Protein AF-A0A0J8AX52-F1 (afdb_monomer_lite)

Radius of gyration: 16.35 Å; chains: 1; bounding box: 41×36×43 Å

Sequence (129 aa):
VIPVDNIPSFTQGFGRMQLDQVLPLEDDTDELHLFLSQDREIHTAEHHHYCFEVESSQKSFKATLVWTDPPADMDSDYLLVNNLDLVATSIESGLHWIGNSNHALLTTNTSLHAFVDSVNNVEQVLMNA

Organism: Beta vulgaris subsp. vulgaris (NCBI:txid3555)

Structure (mmCIF, N/CA/C/O backbone):
data_AF-A0A0J8AX52-F1
#
_entry.id   AF-A0A0J8AX52-F1
#
loop_
_atom_site.group_PDB
_atom_site.id
_atom_site.type_symbol
_atom_site.label_atom_id
_atom_site.label_alt_id
_atom_site.label_comp_id
_atom_site.label_asym_id
_atom_site.label_entity_id
_atom_site.label_seq_id
_atom_site.pdbx_PDB_ins_code
_atom_site.Cartn_x
_atom_site.Cartn_y
_atom_site.Cartn_z
_atom_site.occupancy
_atom_site.B_iso_or_equiv
_atom_site.auth_seq_id
_atom_site.auth_comp_id
_atom_site.auth_asym_id
_atom_site.auth_atom_id
_atom_site.pdbx_PDB_model_num
ATOM 1 N N . VAL A 1 1 ? -3.563 -20.278 12.591 1.00 53.78 1 VAL A N 1
ATOM 2 C CA . VAL A 1 1 ? -2.223 -20.484 11.985 1.00 53.78 1 VAL A CA 1
ATOM 3 C C . VAL A 1 1 ? -1.339 -19.337 12.430 1.00 53.78 1 VAL A C 1
ATOM 5 O O . VAL A 1 1 ? -1.789 -18.200 12.342 1.00 53.78 1 VAL A O 1
ATOM 8 N N . ILE A 1 2 ? -0.160 -19.649 12.962 1.00 65.25 2 ILE A N 1
ATOM 9 C CA . ILE A 1 2 ? 0.813 -18.671 13.468 1.00 65.25 2 ILE A CA 1
ATOM 10 C C . ILE A 1 2 ? 1.575 -18.084 12.262 1.00 65.25 2 ILE A C 1
ATOM 12 O O . ILE A 1 2 ? 1.941 -18.874 11.387 1.00 65.25 2 ILE A O 1
ATOM 16 N N . PRO A 1 3 ? 1.772 -16.753 12.167 1.00 69.56 3 PRO A N 1
ATOM 17 C CA . PRO A 1 3 ? 2.596 -16.142 11.120 1.00 69.56 3 PRO A CA 1
ATOM 18 C C . PRO A 1 3 ? 4.013 -16.722 11.120 1.00 69.56 3 PRO A C 1
ATOM 20 O O . PRO A 1 3 ? 4.564 -16.987 12.188 1.00 69.56 3 PRO A O 1
ATOM 23 N N . VAL A 1 4 ? 4.597 -16.925 9.936 1.00 80.50 4 VAL A N 1
ATOM 24 C CA . VAL A 1 4 ? 5.976 -17.437 9.818 1.00 80.50 4 VAL A CA 1
ATOM 25 C C . VAL A 1 4 ? 6.990 -16.359 10.228 1.00 80.50 4 VAL A C 1
ATOM 27 O O . VAL A 1 4 ? 7.993 -16.667 10.867 1.00 80.50 4 VAL A O 1
ATOM 30 N N . ASP A 1 5 ? 6.692 -15.099 9.911 1.00 83.31 5 ASP A N 1
ATOM 31 C CA . ASP A 1 5 ? 7.442 -13.883 10.250 1.00 83.31 5 ASP A CA 1
ATOM 32 C C . ASP A 1 5 ? 6.509 -12.644 10.264 1.00 83.31 5 ASP A C 1
ATOM 34 O O . ASP A 1 5 ? 5.281 -12.781 10.230 1.00 83.31 5 ASP A O 1
ATOM 38 N N . ASN A 1 6 ? 7.071 -11.433 10.370 1.00 85.19 6 ASN A N 1
ATOM 39 C CA . ASN A 1 6 ? 6.308 -10.187 10.225 1.00 85.19 6 ASN A CA 1
ATOM 40 C C . ASN A 1 6 ? 5.943 -9.957 8.752 1.00 85.19 6 ASN A C 1
ATOM 42 O O . ASN A 1 6 ? 6.736 -10.265 7.867 1.00 85.19 6 ASN A O 1
ATOM 46 N N . ILE A 1 7 ? 4.760 -9.397 8.500 1.00 87.81 7 ILE A N 1
ATOM 47 C CA . ILE A 1 7 ? 4.343 -8.979 7.156 1.00 87.81 7 ILE A CA 1
ATOM 48 C C . ILE A 1 7 ? 4.718 -7.508 6.908 1.00 87.81 7 ILE A C 1
ATOM 50 O O . ILE A 1 7 ? 4.641 -6.723 7.855 1.00 87.81 7 ILE A O 1
ATOM 54 N N . PRO A 1 8 ? 5.053 -7.123 5.662 1.00 90.31 8 PRO A N 1
ATOM 55 C CA . PRO A 1 8 ? 5.202 -7.986 4.484 1.00 90.31 8 PRO A CA 1
ATOM 56 C C . PRO A 1 8 ? 6.450 -8.884 4.545 1.00 90.31 8 PRO A C 1
ATOM 58 O O . PRO A 1 8 ? 7.457 -8.538 5.157 1.00 90.31 8 PRO A O 1
ATOM 61 N N . SER A 1 9 ? 6.384 -10.048 3.892 1.00 90.19 9 SER A N 1
ATOM 62 C CA . SER A 1 9 ? 7.465 -11.043 3.879 1.00 90.19 9 SER A CA 1
ATOM 63 C C . SER A 1 9 ? 7.635 -11.725 2.524 1.00 90.19 9 SER A C 1
ATOM 65 O O . SER A 1 9 ? 6.664 -12.024 1.834 1.00 90.19 9 SER A O 1
ATOM 67 N N . PHE A 1 10 ? 8.873 -12.093 2.187 1.00 90.94 10 PHE A N 1
ATOM 68 C CA . PHE A 1 10 ? 9.174 -12.927 1.019 1.00 90.94 10 PHE A CA 1
ATOM 69 C C . PHE A 1 10 ? 8.670 -14.376 1.139 1.00 90.94 10 PHE A C 1
ATOM 71 O O . PHE A 1 10 ? 8.561 -15.067 0.130 1.00 90.94 10 PHE A O 1
ATOM 78 N N . THR A 1 11 ? 8.357 -14.852 2.349 1.00 92.56 11 THR A N 1
ATOM 79 C CA . THR A 1 11 ? 7.886 -16.228 2.588 1.00 92.56 11 THR A CA 1
ATOM 80 C C . THR A 1 11 ? 6.365 -16.335 2.527 1.00 92.56 11 THR A C 1
ATOM 82 O O . THR A 1 11 ? 5.832 -17.333 2.047 1.00 92.56 11 THR A O 1
ATOM 85 N N . GLN A 1 12 ? 5.655 -15.322 3.032 1.00 91.31 12 GLN A N 1
ATOM 86 C CA . GLN A 1 12 ? 4.193 -15.359 3.193 1.00 91.31 12 GLN A CA 1
ATOM 87 C C . GLN A 1 12 ? 3.462 -14.148 2.591 1.00 91.31 12 GLN A C 1
ATOM 89 O O . GLN A 1 12 ? 2.250 -14.024 2.765 1.00 91.31 12 GLN A O 1
ATOM 94 N N . GLY A 1 13 ? 4.165 -13.251 1.896 1.00 93.06 13 GLY A N 1
ATOM 95 C CA . GLY A 1 13 ? 3.597 -12.023 1.342 1.00 93.06 13 GLY A CA 1
ATOM 96 C C . GLY A 1 13 ? 2.976 -11.150 2.432 1.00 93.06 13 GLY A C 1
ATOM 97 O O . GLY A 1 13 ? 3.583 -10.909 3.475 1.00 93.06 13 GLY A O 1
ATOM 98 N N . PHE A 1 14 ? 1.727 -10.738 2.207 1.00 92.62 14 PHE A N 1
ATOM 99 C CA . PHE A 1 14 ? 0.897 -10.006 3.174 1.00 92.62 14 PHE A CA 1
ATOM 100 C C . PHE A 1 14 ? 0.108 -10.924 4.125 1.00 92.62 14 PHE A C 1
ATOM 102 O O . PHE A 1 14 ? -0.815 -10.489 4.814 1.00 92.62 14 PHE A O 1
ATOM 109 N N . GLY A 1 15 ? 0.466 -12.207 4.177 1.00 91.25 15 GLY A N 1
ATOM 110 C CA . GLY A 1 15 ? -0.124 -13.190 5.071 1.00 91.25 15 GLY A CA 1
ATOM 111 C C . GLY A 1 15 ? -1.263 -13.992 4.444 1.00 91.25 15 GLY A C 1
ATOM 112 O O . GLY A 1 15 ? -1.481 -14.031 3.234 1.00 91.25 15 GLY A O 1
ATOM 113 N N . ARG A 1 16 ? -1.986 -14.706 5.307 1.00 90.62 16 ARG A N 1
ATOM 114 C CA . ARG A 1 16 ? -3.062 -15.619 4.909 1.00 90.62 16 ARG A CA 1
ATOM 115 C C . ARG A 1 16 ? -4.341 -14.845 4.593 1.00 90.62 16 ARG A C 1
ATOM 117 O O . ARG A 1 16 ? -4.761 -14.017 5.396 1.00 90.62 16 ARG A O 1
ATOM 124 N N . MET A 1 17 ? -5.003 -15.206 3.496 1.00 90.06 17 MET A N 1
ATOM 125 C CA . MET A 1 17 ? -6.343 -14.716 3.165 1.00 90.06 17 MET A CA 1
ATOM 126 C C . MET A 1 17 ? -7.341 -15.018 4.295 1.00 90.06 17 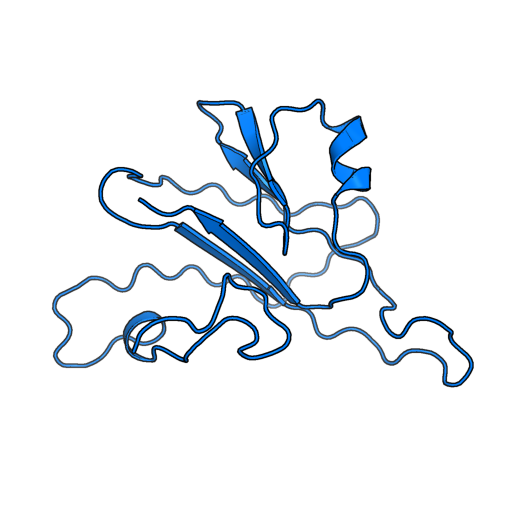MET A C 1
ATOM 128 O O . MET A 1 17 ? -7.387 -16.136 4.815 1.00 90.06 17 MET A O 1
ATOM 132 N N . GLN A 1 18 ? -8.133 -14.012 4.657 1.00 89.19 18 GLN A N 1
ATOM 133 C CA . GLN A 1 18 ? -9.239 -14.103 5.612 1.00 89.19 18 GLN A CA 1
ATOM 134 C C . GLN A 1 18 ? -10.470 -13.527 4.916 1.00 89.19 18 GLN A C 1
ATOM 136 O O . GLN A 1 18 ? -10.564 -12.314 4.740 1.00 89.19 18 GLN A O 1
ATOM 141 N N . LEU A 1 19 ? -11.326 -14.406 4.392 1.00 88.94 19 LEU A N 1
ATOM 142 C CA . LEU A 1 19 ? -12.443 -14.014 3.527 1.00 88.94 19 LEU A CA 1
ATOM 143 C C . LEU A 1 19 ? -13.577 -13.345 4.319 1.00 88.94 19 LEU A C 1
ATOM 145 O O . LEU A 1 19 ? -14.220 -12.432 3.817 1.00 88.94 19 LEU A O 1
ATOM 149 N N . ASP A 1 20 ? -13.748 -13.765 5.567 1.00 86.88 20 ASP A N 1
ATOM 150 C CA . ASP A 1 20 ? -14.622 -13.185 6.591 1.00 86.88 20 ASP A CA 1
ATOM 151 C C . ASP A 1 20 ? -14.295 -11.714 6.895 1.00 86.88 20 ASP A C 1
ATOM 153 O O . ASP A 1 20 ? -15.177 -10.929 7.201 1.00 86.88 20 ASP A O 1
ATOM 157 N N . GLN A 1 21 ? -13.038 -11.296 6.722 1.00 85.94 21 GLN A N 1
ATOM 158 C CA . GLN A 1 21 ? -12.610 -9.913 6.977 1.00 85.94 21 GLN A CA 1
ATOM 159 C C . GLN A 1 21 ? -12.834 -8.963 5.788 1.00 85.94 21 GLN A C 1
ATOM 161 O O . GLN A 1 21 ? -12.516 -7.777 5.874 1.00 85.94 21 GLN A O 1
ATOM 166 N N . VAL A 1 22 ? -13.291 -9.478 4.642 1.00 87.50 22 VAL A N 1
ATOM 167 C CA . VAL A 1 22 ? -13.435 -8.698 3.397 1.00 87.50 22 VAL A CA 1
ATOM 168 C C . VAL A 1 22 ? -14.782 -8.891 2.706 1.00 87.50 22 VAL A C 1
ATOM 170 O O . VAL A 1 22 ? -15.082 -8.164 1.761 1.00 87.50 22 VAL A O 1
ATOM 173 N N . LEU A 1 23 ? -15.596 -9.843 3.160 1.00 86.44 23 LEU A N 1
ATOM 174 C CA . LEU A 1 23 ? -16.948 -10.082 2.674 1.00 86.44 23 LEU A CA 1
ATOM 175 C C . LEU A 1 23 ? -17.902 -10.221 3.860 1.00 86.44 23 LEU A C 1
ATOM 177 O O . LEU A 1 23 ? -17.547 -10.879 4.834 1.00 86.44 23 LEU A O 1
ATOM 181 N N . PRO A 1 24 ? -19.130 -9.689 3.762 1.00 82.56 24 PRO A N 1
ATOM 182 C CA . PRO A 1 24 ? -20.160 -10.012 4.731 1.00 82.56 24 PRO A CA 1
ATOM 183 C C . PRO A 1 24 ? -20.572 -11.476 4.525 1.00 82.56 24 PRO A C 1
ATOM 185 O O . PRO A 1 24 ? -20.982 -11.860 3.426 1.00 82.56 24 PRO A O 1
ATOM 188 N N . LEU A 1 25 ? -20.438 -12.303 5.561 1.00 82.94 25 LEU A N 1
ATOM 189 C CA . LEU A 1 25 ? -20.874 -13.701 5.553 1.00 82.94 25 LEU A CA 1
ATOM 190 C C . LEU A 1 25 ? -22.196 -13.835 6.324 1.00 82.94 25 LEU A C 1
ATOM 192 O O . LEU A 1 25 ? -22.436 -13.090 7.267 1.00 82.94 25 LEU A O 1
ATOM 196 N N . GLU A 1 26 ? -23.067 -14.768 5.919 1.00 75.19 26 GLU A N 1
ATOM 197 C CA . GLU A 1 26 ? -24.452 -14.862 6.432 1.00 75.19 26 GLU A CA 1
ATOM 198 C C . GLU A 1 26 ? -24.555 -15.075 7.953 1.00 75.19 26 GLU A C 1
ATOM 200 O O . GLU A 1 26 ? -25.529 -14.632 8.559 1.00 75.19 26 GLU A O 1
ATOM 205 N N . ASP A 1 27 ? -23.554 -15.713 8.563 1.00 75.94 27 ASP A N 1
ATOM 206 C CA . ASP A 1 27 ? -23.518 -16.028 9.998 1.00 75.94 27 ASP A CA 1
ATOM 207 C C . ASP A 1 27 ? -22.642 -15.061 10.819 1.00 75.94 27 ASP A C 1
ATOM 209 O O . ASP A 1 27 ? -22.438 -15.286 12.015 1.00 75.94 27 ASP A O 1
ATOM 213 N N . ASP A 1 28 ? -22.092 -14.010 10.201 1.00 71.56 28 ASP A N 1
ATOM 214 C CA . ASP A 1 28 ? -21.234 -13.062 10.907 1.00 71.56 28 ASP A CA 1
ATOM 215 C C . ASP A 1 28 ? -22.075 -12.021 11.656 1.00 71.56 28 ASP A C 1
ATOM 217 O O . ASP A 1 28 ? -22.912 -11.322 11.080 1.00 71.56 28 ASP A O 1
ATOM 221 N N . THR A 1 29 ? -21.885 -11.949 12.972 1.00 66.12 29 THR A N 1
ATOM 222 C CA . THR A 1 29 ? -22.564 -10.965 13.823 1.00 66.12 29 THR A CA 1
ATOM 223 C C . THR A 1 29 ? -21.811 -9.643 13.896 1.00 66.12 29 THR A C 1
ATOM 225 O O . THR A 1 29 ? -22.379 -8.662 14.380 1.00 66.12 29 THR A O 1
ATOM 228 N N . ASP A 1 30 ? -20.551 -9.619 13.455 1.00 72.44 30 ASP A N 1
ATOM 229 C CA . ASP A 1 30 ? -19.733 -8.417 13.453 1.00 72.44 30 ASP A CA 1
ATOM 230 C C . ASP A 1 30 ? -20.010 -7.574 12.200 1.00 72.44 30 ASP A C 1
ATOM 232 O O . ASP A 1 30 ? -20.181 -8.069 11.085 1.00 72.44 30 ASP A O 1
ATOM 236 N N . GLU A 1 31 ? -20.070 -6.255 12.382 1.00 76.50 31 GLU A N 1
ATOM 237 C CA . GLU A 1 31 ? -20.201 -5.328 11.262 1.00 76.50 31 GLU A CA 1
ATOM 238 C C . GLU A 1 31 ? -18.908 -5.330 10.430 1.00 76.50 31 GLU A C 1
ATOM 240 O O . GLU A 1 31 ? -17.806 -5.143 10.956 1.00 76.50 31 GLU A O 1
ATOM 245 N N . LEU A 1 32 ? -19.038 -5.516 9.112 1.00 82.38 32 LEU A N 1
ATOM 246 C CA . LEU A 1 32 ? -17.907 -5.426 8.193 1.00 82.38 32 LEU A CA 1
ATOM 247 C C . LEU A 1 32 ? -17.404 -3.976 8.126 1.00 82.38 32 LEU A C 1
ATOM 249 O O . LEU A 1 32 ? -17.970 -3.132 7.431 1.00 82.38 32 LEU A O 1
ATOM 253 N N . HIS A 1 33 ? -16.290 -3.698 8.798 1.00 84.81 33 HIS A N 1
ATOM 254 C CA . HIS A 1 33 ? -15.616 -2.401 8.742 1.00 84.81 33 HIS A CA 1
ATOM 255 C C . HIS A 1 33 ? -14.635 -2.348 7.563 1.00 84.81 33 HIS A C 1
ATOM 257 O O . HIS A 1 33 ? -13.420 -2.448 7.736 1.00 84.81 33 HIS A O 1
ATOM 263 N N . LEU A 1 34 ? -15.173 -2.196 6.350 1.00 89.25 34 LEU A N 1
ATOM 264 C CA . LEU A 1 34 ? -14.391 -2.088 5.118 1.00 89.25 34 LEU A CA 1
ATOM 265 C C . LEU A 1 34 ? -14.669 -0.763 4.405 1.00 89.25 34 LEU A C 1
ATOM 267 O O . LEU A 1 34 ? -15.804 -0.455 4.048 1.00 89.25 34 LEU A O 1
ATOM 271 N N . PHE A 1 35 ? -13.606 -0.009 4.133 1.00 92.38 35 PHE A N 1
ATOM 272 C CA . PHE A 1 35 ? -13.641 1.134 3.228 1.00 92.38 35 PHE A CA 1
ATOM 273 C C . PHE A 1 35 ? -12.931 0.778 1.922 1.00 92.38 35 PHE A C 1
ATOM 275 O O . PHE A 1 35 ? -11.789 0.319 1.941 1.00 92.38 35 PHE A O 1
ATOM 282 N N . LEU A 1 36 ? -13.596 1.021 0.790 1.00 94.00 36 LEU A N 1
ATOM 283 C CA . LEU A 1 36 ? -13.039 0.808 -0.543 1.00 94.00 36 LEU A CA 1
ATOM 284 C C . LEU A 1 36 ? -13.085 2.112 -1.339 1.00 94.00 36 LEU A C 1
ATOM 286 O O . LEU A 1 36 ? -14.147 2.703 -1.526 1.00 94.00 36 LEU A O 1
ATOM 290 N N . SER A 1 37 ? -11.929 2.521 -1.854 1.00 95.56 37 SER A N 1
ATOM 291 C CA . SER A 1 37 ? -11.800 3.618 -2.808 1.00 95.56 37 SER A CA 1
ATOM 292 C C . SER A 1 37 ? -11.160 3.081 -4.083 1.00 95.56 37 SER A C 1
ATOM 294 O O . SER A 1 37 ? -10.019 2.630 -4.055 1.00 95.56 37 SER A O 1
ATOM 296 N N . GLN A 1 38 ? -11.907 3.120 -5.183 1.00 92.88 38 GLN A N 1
ATOM 297 C CA . GLN A 1 38 ? -11.511 2.605 -6.497 1.00 92.88 38 GLN A CA 1
ATOM 298 C C . GLN A 1 38 ? -11.650 3.696 -7.565 1.00 92.88 38 GLN A C 1
ATOM 300 O O . GLN A 1 38 ? -12.274 4.728 -7.309 1.00 92.88 38 GLN A O 1
ATOM 305 N N . ASP A 1 39 ? -11.060 3.468 -8.739 1.00 92.12 39 ASP A N 1
ATOM 306 C CA . ASP A 1 39 ? -11.136 4.361 -9.907 1.00 92.12 39 ASP A CA 1
ATOM 307 C C . ASP A 1 39 ? -10.702 5.805 -9.607 1.00 92.12 39 ASP A C 1
ATOM 309 O O . ASP A 1 39 ? -11.315 6.788 -10.027 1.00 92.12 39 ASP A O 1
ATOM 313 N N . ARG A 1 40 ? -9.634 5.930 -8.817 1.00 94.88 40 ARG A N 1
ATOM 314 C CA . ARG A 1 40 ? -9.034 7.208 -8.449 1.00 94.88 40 ARG A CA 1
ATOM 315 C C . ARG A 1 40 ? -7.776 7.434 -9.273 1.00 94.88 40 ARG A C 1
ATOM 317 O O . ARG A 1 40 ? -6.816 6.682 -9.152 1.00 94.88 40 ARG A O 1
ATOM 324 N N . GLU A 1 41 ? -7.784 8.493 -10.067 1.00 94.94 41 GLU A N 1
ATOM 325 C CA . GLU A 1 41 ? -6.587 8.993 -10.738 1.00 94.94 41 GLU A CA 1
ATOM 326 C C . GLU A 1 41 ? -5.763 9.839 -9.768 1.00 94.94 41 GLU A C 1
ATOM 328 O O . GLU A 1 41 ? -6.316 10.507 -8.894 1.00 94.94 41 GLU A O 1
ATOM 333 N N . ILE A 1 42 ? -4.445 9.790 -9.912 1.00 96.25 42 ILE A N 1
ATOM 334 C CA . ILE A 1 42 ? -3.514 10.603 -9.138 1.00 96.25 42 ILE A CA 1
ATOM 335 C C . ILE A 1 42 ? -2.342 10.982 -10.038 1.00 96.25 42 ILE A C 1
ATOM 337 O O . ILE A 1 42 ? -1.850 10.158 -10.813 1.00 96.25 42 ILE A O 1
ATOM 341 N N . HIS A 1 43 ? -1.903 12.231 -9.952 1.00 97.19 43 HIS A N 1
ATOM 342 C CA . HIS A 1 43 ? -0.721 12.715 -10.651 1.00 97.19 43 HIS A CA 1
ATOM 343 C C . HIS A 1 43 ? 0.461 12.897 -9.697 1.00 97.19 43 HIS A C 1
ATOM 345 O O . HIS A 1 43 ? 0.323 12.904 -8.474 1.00 97.19 43 HIS A O 1
ATOM 351 N N . THR A 1 44 ? 1.660 13.054 -10.258 1.00 96.44 44 THR A N 1
ATOM 352 C CA . THR A 1 44 ? 2.857 13.354 -9.469 1.00 96.44 44 THR A CA 1
ATOM 353 C C . THR A 1 44 ? 2.622 14.571 -8.574 1.00 96.44 44 THR A C 1
ATOM 355 O O . THR A 1 44 ? 2.149 15.605 -9.043 1.00 96.44 44 THR A O 1
ATOM 358 N N . ALA A 1 45 ? 3.010 14.444 -7.302 1.00 93.44 45 ALA A N 1
ATOM 359 C CA . ALA A 1 45 ? 2.819 15.438 -6.243 1.00 93.44 45 ALA A CA 1
ATOM 360 C C . ALA A 1 45 ? 1.357 15.691 -5.819 1.00 93.44 45 ALA A C 1
ATOM 362 O O . ALA A 1 45 ? 1.108 16.586 -5.009 1.00 93.44 45 ALA A O 1
ATOM 363 N N . GLU A 1 46 ? 0.394 14.914 -6.318 1.00 96.31 46 GLU A N 1
ATOM 364 C CA . GLU A 1 46 ? -0.956 14.888 -5.763 1.00 96.31 46 GLU A CA 1
ATOM 365 C C . GLU A 1 46 ? -1.072 13.883 -4.617 1.00 96.31 46 GLU A C 1
ATOM 367 O O . GLU A 1 46 ? -0.276 12.956 -4.473 1.00 96.31 46 GLU A O 1
ATOM 372 N N . HIS A 1 47 ? -2.097 14.080 -3.787 1.00 94.81 47 HIS A N 1
ATOM 373 C CA . HIS A 1 47 ? -2.358 13.247 -2.623 1.00 94.81 47 HIS A CA 1
ATOM 374 C C . HIS A 1 47 ? -3.859 13.036 -2.441 1.00 94.81 47 HIS A C 1
ATOM 376 O O . HIS A 1 47 ? -4.646 13.986 -2.496 1.00 94.81 47 HIS A O 1
ATOM 382 N N . HIS A 1 48 ? -4.249 11.806 -2.113 1.00 96.7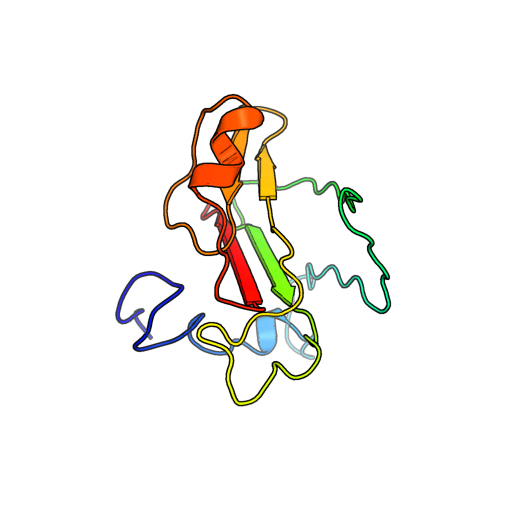5 48 HIS A N 1
ATOM 383 C CA . HIS A 1 48 ? -5.576 11.508 -1.591 1.00 96.75 48 HIS A CA 1
ATOM 384 C C . HIS A 1 48 ? -5.514 11.316 -0.080 1.00 96.75 48 HIS A C 1
ATOM 386 O O . HIS A 1 48 ? -4.715 10.533 0.423 1.00 96.75 48 HIS A O 1
ATOM 392 N N . HIS A 1 49 ? -6.378 12.035 0.636 1.00 95.69 49 HIS A N 1
ATOM 393 C CA . HIS A 1 49 ? -6.467 11.974 2.089 1.00 95.69 49 HIS A CA 1
ATOM 394 C C . HIS A 1 49 ? -7.796 11.349 2.500 1.00 95.69 49 HIS A C 1
ATOM 396 O O . HIS A 1 49 ? -8.860 11.794 2.067 1.00 95.69 49 HIS A O 1
ATOM 402 N N . TYR A 1 50 ? -7.717 10.350 3.373 1.00 95.50 50 TYR A N 1
ATOM 403 C CA . TYR A 1 50 ? -8.864 9.690 3.983 1.00 95.50 50 TYR A CA 1
ATOM 404 C C . TYR A 1 50 ? -8.668 9.702 5.496 1.00 95.50 50 TYR A C 1
ATOM 406 O O . TYR A 1 50 ? -7.598 9.340 5.985 1.00 95.50 50 TYR A O 1
ATOM 414 N N . CYS A 1 51 ? -9.689 10.138 6.227 1.00 94.19 51 CYS A N 1
ATOM 415 C CA . CYS A 1 51 ? -9.659 10.202 7.683 1.00 94.19 51 CYS A CA 1
ATOM 416 C C . CYS A 1 51 ? -10.559 9.110 8.255 1.00 94.19 51 CYS A C 1
ATOM 418 O O . CYS A 1 51 ? -11.718 8.997 7.857 1.00 94.19 51 CYS A O 1
ATOM 420 N N . PHE A 1 52 ? -10.028 8.351 9.208 1.00 91.12 52 PHE A N 1
ATOM 421 C CA . PHE A 1 52 ? -10.743 7.291 9.908 1.00 91.12 52 PHE A CA 1
ATOM 422 C C . PHE A 1 52 ? -10.635 7.522 11.409 1.00 91.12 52 PHE A C 1
ATOM 424 O O . PHE A 1 52 ? -9.575 7.902 11.908 1.00 91.12 52 PHE A O 1
ATOM 431 N N . GLU A 1 53 ? -11.724 7.272 12.122 1.00 89.44 53 GLU A N 1
ATOM 432 C CA . GLU A 1 53 ? -11.705 7.167 13.575 1.00 89.44 53 GLU A CA 1
ATOM 433 C C . GLU A 1 53 ? -11.393 5.712 13.935 1.00 89.44 53 GLU A C 1
ATOM 435 O O . GLU A 1 53 ? -12.091 4.795 13.504 1.00 89.44 53 GLU A O 1
ATOM 440 N N . VAL A 1 54 ? -10.290 5.497 14.655 1.00 83.56 54 VAL A N 1
ATOM 441 C CA . VAL A 1 54 ? -9.805 4.163 15.020 1.00 83.56 54 VAL A CA 1
ATOM 442 C C . VAL A 1 54 ? -9.799 4.051 16.537 1.00 83.56 54 VAL A C 1
ATOM 444 O O . VAL A 1 54 ? -8.988 4.686 17.211 1.00 83.56 54 VAL A O 1
ATOM 447 N N . GLU A 1 55 ? -10.669 3.203 17.078 1.00 78.94 55 GLU A N 1
ATOM 448 C CA . GLU A 1 55 ? -10.650 2.840 18.495 1.00 78.94 55 GLU A CA 1
ATOM 449 C C . GLU A 1 55 ? -9.518 1.833 18.761 1.00 78.94 55 GLU A C 1
ATOM 451 O O . GLU A 1 55 ? -9.716 0.616 18.835 1.00 78.94 55 GLU A O 1
ATOM 456 N N . SER A 1 56 ? -8.297 2.362 18.881 1.00 63.78 56 SER A N 1
ATOM 457 C CA . SER A 1 56 ? -7.044 1.592 18.915 1.00 63.78 56 SER A CA 1
ATOM 458 C C . SER A 1 56 ? -6.966 0.539 20.022 1.00 63.78 56 SER A C 1
ATOM 460 O O . SER A 1 56 ? -6.259 -0.443 19.863 1.00 63.78 56 SER A O 1
ATOM 462 N N . SER A 1 57 ? -7.712 0.688 21.121 1.00 64.81 57 SER A N 1
ATOM 463 C CA . SER A 1 57 ? -7.696 -0.277 22.233 1.00 64.81 57 SER A CA 1
ATOM 464 C C . SER A 1 57 ? -8.435 -1.595 21.959 1.00 64.81 57 SER A C 1
ATOM 466 O O . SER A 1 57 ? -8.350 -2.511 22.778 1.00 64.81 57 SER A O 1
ATOM 468 N N . GLN A 1 58 ? -9.189 -1.694 20.855 1.00 66.38 58 GLN A N 1
ATOM 469 C CA . GLN A 1 58 ? -10.048 -2.855 20.585 1.00 66.38 58 GLN A CA 1
ATOM 470 C C . GLN A 1 58 ? -9.858 -3.483 19.206 1.00 66.38 58 GLN A C 1
ATOM 472 O O . GLN A 1 58 ? -10.088 -4.685 19.064 1.00 66.38 58 GLN A O 1
ATOM 477 N N . LYS A 1 59 ? -9.461 -2.708 18.189 1.00 76.44 59 LYS A N 1
ATOM 478 C CA . LYS A 1 59 ? -9.351 -3.204 16.812 1.00 76.44 59 LYS A CA 1
ATOM 479 C C . LYS A 1 59 ? -8.068 -2.721 16.146 1.00 76.44 59 LYS A C 1
ATOM 481 O O . LYS A 1 59 ? -7.739 -1.538 16.186 1.00 76.44 59 LYS A O 1
ATOM 486 N N . SER A 1 60 ? -7.370 -3.648 15.493 1.00 86.94 60 SER A N 1
ATOM 487 C CA . SER A 1 60 ? -6.243 -3.312 14.625 1.00 86.94 60 SER A CA 1
ATOM 488 C C . SER A 1 60 ? -6.729 -2.532 13.402 1.00 86.94 60 SER A C 1
ATOM 490 O O . SER A 1 60 ? -7.762 -2.862 12.820 1.00 86.94 60 SER A O 1
ATOM 492 N N . PHE A 1 61 ? -5.955 -1.544 12.964 1.00 89.81 61 PHE A N 1
ATOM 493 C CA . PHE A 1 61 ? -6.181 -0.836 11.707 1.00 89.81 61 PHE A CA 1
ATOM 494 C C . PHE A 1 61 ? -5.246 -1.375 10.627 1.00 89.81 61 PHE A C 1
ATOM 496 O O . PHE A 1 61 ? -4.040 -1.509 10.841 1.00 89.81 61 PHE A O 1
ATOM 503 N N . LYS A 1 62 ? -5.794 -1.662 9.446 1.00 92.38 62 LYS A N 1
ATOM 504 C CA . LYS A 1 62 ? -5.029 -2.113 8.283 1.00 92.38 62 LYS A CA 1
ATOM 505 C C . LYS A 1 62 ? -5.475 -1.341 7.052 1.00 92.38 62 LYS A C 1
ATOM 507 O O . LYS A 1 62 ? -6.658 -1.342 6.728 1.00 92.38 62 LYS A O 1
ATOM 512 N N . ALA A 1 63 ? -4.522 -0.749 6.341 1.00 95.06 63 ALA A N 1
ATOM 513 C CA . ALA A 1 63 ? -4.758 -0.133 5.041 1.00 95.06 63 ALA A CA 1
ATOM 514 C C . ALA A 1 63 ? -3.831 -0.758 4.003 1.00 95.06 63 ALA A C 1
ATOM 516 O O . ALA A 1 63 ? -2.677 -1.069 4.295 1.00 95.06 63 ALA A O 1
ATOM 517 N N . THR A 1 64 ? -4.347 -0.992 2.799 1.00 96.56 64 THR A N 1
ATOM 518 C CA . THR A 1 64 ? -3.578 -1.542 1.680 1.00 96.56 64 THR A CA 1
ATOM 519 C C . THR A 1 64 ? -3.844 -0.695 0.446 1.00 96.56 64 THR A C 1
ATOM 521 O O . THR A 1 64 ? -4.993 -0.544 0.037 1.00 96.56 64 THR A O 1
ATOM 524 N N . LEU A 1 65 ? -2.778 -0.131 -0.112 1.00 97.62 65 LEU A N 1
ATOM 525 C CA . LEU A 1 65 ? -2.767 0.581 -1.379 1.00 97.62 65 LEU A CA 1
ATOM 526 C C . LEU A 1 65 ? -2.306 -0.394 -2.462 1.00 97.62 65 LEU A C 1
ATOM 528 O O . LEU A 1 65 ? -1.279 -1.050 -2.313 1.00 97.62 65 LEU A O 1
ATOM 532 N N . VAL A 1 66 ? -3.077 -0.498 -3.542 1.00 97.62 66 VAL A N 1
ATOM 533 C CA . VAL A 1 66 ? -2.757 -1.334 -4.704 1.00 97.62 66 VAL A CA 1
ATOM 534 C C . VAL A 1 66 ? -3.035 -0.526 -5.956 1.00 97.62 66 VAL A C 1
ATOM 536 O O . VAL A 1 66 ? -4.095 0.093 -6.060 1.00 97.62 66 VAL A O 1
ATOM 539 N N . TRP A 1 67 ? -2.124 -0.574 -6.923 1.00 97.94 67 TRP A N 1
ATOM 540 C CA . TRP A 1 67 ? -2.356 -0.003 -8.245 1.00 97.94 67 TRP A CA 1
ATOM 541 C C . TRP A 1 67 ? -1.935 -0.958 -9.358 1.00 97.94 67 TRP A C 1
ATOM 543 O O . TRP A 1 67 ? -1.045 -1.798 -9.207 1.00 97.94 67 TRP A O 1
ATOM 553 N N . THR A 1 68 ? -2.609 -0.828 -10.502 1.00 96.88 68 THR A N 1
ATOM 554 C CA . THR A 1 68 ? -2.196 -1.497 -11.738 1.00 96.88 68 THR A CA 1
ATOM 555 C C . THR A 1 68 ? -1.154 -0.620 -12.413 1.00 96.88 68 THR A C 1
ATOM 557 O O . THR A 1 68 ? -1.493 0.319 -13.131 1.00 96.88 68 THR A O 1
ATOM 560 N N . ASP A 1 69 ? 0.110 -0.896 -12.119 1.00 97.69 69 ASP A N 1
ATOM 561 C CA . ASP A 1 69 ? 1.237 -0.185 -12.708 1.00 97.69 69 ASP A CA 1
ATOM 562 C C . ASP A 1 69 ? 1.343 -0.506 -14.215 1.00 97.69 69 ASP A C 1
ATOM 564 O O . ASP A 1 69 ? 1.116 -1.660 -14.606 1.00 97.69 69 ASP A O 1
ATOM 568 N N . PRO A 1 70 ? 1.617 0.476 -15.098 1.00 97.25 70 PRO A N 1
ATOM 569 C CA . PRO A 1 70 ? 1.884 0.186 -16.499 1.00 97.25 70 PRO A CA 1
ATOM 570 C C . PRO A 1 70 ? 3.114 -0.723 -16.645 1.00 97.25 70 PRO A C 1
ATOM 572 O O . PRO A 1 70 ? 3.985 -0.744 -15.778 1.00 97.25 70 PRO A O 1
ATOM 575 N N . PRO A 1 71 ? 3.214 -1.474 -17.753 1.00 97.19 71 PRO A N 1
ATOM 576 C CA . PRO A 1 71 ? 4.363 -2.338 -17.981 1.00 97.19 71 PRO A CA 1
ATOM 577 C C . PRO A 1 71 ? 5.655 -1.516 -18.072 1.00 97.19 71 PRO A C 1
ATOM 579 O O . PRO A 1 71 ? 5.714 -0.527 -18.806 1.00 97.19 71 PRO A O 1
ATOM 582 N N . ALA A 1 72 ? 6.692 -1.960 -17.362 1.00 97.19 72 ALA A N 1
ATOM 583 C CA . ALA A 1 72 ? 8.035 -1.407 -17.482 1.00 97.19 72 ALA A CA 1
ATOM 584 C C . ALA A 1 72 ? 8.685 -1.731 -18.836 1.00 97.19 72 ALA A C 1
ATOM 586 O O . ALA A 1 72 ? 8.280 -2.661 -19.543 1.00 97.19 72 ALA A O 1
ATOM 587 N N . ASP A 1 73 ? 9.727 -0.968 -19.174 1.00 96.31 73 ASP A N 1
ATOM 588 C CA . ASP A 1 73 ? 10.606 -1.287 -20.297 1.00 96.31 73 ASP A CA 1
ATOM 589 C C . ASP A 1 73 ? 11.346 -2.610 -20.032 1.00 96.31 73 ASP A C 1
ATOM 591 O O . ASP A 1 73 ? 11.725 -2.909 -18.897 1.00 96.31 73 ASP A O 1
ATOM 595 N N . MET A 1 74 ? 11.560 -3.400 -21.085 1.00 94.06 74 MET A N 1
ATOM 596 C CA . MET A 1 74 ? 12.280 -4.670 -21.000 1.00 94.06 74 MET A CA 1
ATOM 597 C C . MET A 1 74 ? 13.738 -4.493 -20.569 1.00 94.06 74 MET A C 1
ATOM 599 O O . MET A 1 74 ? 14.286 -5.398 -19.944 1.00 94.06 74 MET A O 1
ATOM 603 N N . ASP A 1 75 ? 14.343 -3.348 -20.892 1.00 95.81 75 ASP A N 1
ATOM 604 C CA . ASP A 1 75 ? 15.733 -3.033 -20.548 1.00 95.81 75 ASP A CA 1
ATOM 605 C C . ASP A 1 75 ? 15.859 -2.282 -19.201 1.00 95.81 75 ASP A C 1
ATOM 607 O O . ASP A 1 75 ? 16.933 -1.776 -18.873 1.00 95.81 75 ASP A O 1
ATOM 611 N N . SER A 1 76 ? 14.778 -2.177 -18.415 1.00 94.81 76 SER A N 1
ATOM 612 C CA . SER A 1 76 ? 14.783 -1.455 -17.137 1.00 94.81 76 SER A CA 1
ATOM 613 C C . SER A 1 76 ? 15.392 -2.271 -15.992 1.00 94.81 76 SER A C 1
ATOM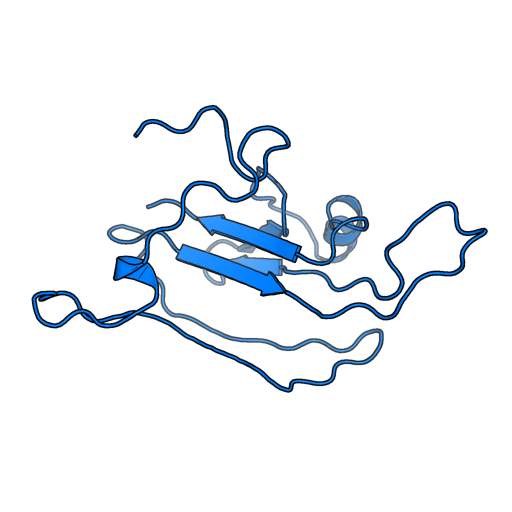 615 O O . SER A 1 76 ? 15.046 -3.434 -15.784 1.00 94.81 76 SER A O 1
ATOM 617 N N . ASP A 1 77 ? 16.220 -1.618 -15.172 1.00 94.44 77 ASP A N 1
ATOM 618 C CA . ASP A 1 77 ? 16.744 -2.183 -13.919 1.00 94.44 77 ASP A CA 1
ATOM 619 C C . ASP A 1 77 ? 15.653 -2.338 -12.837 1.00 94.44 77 ASP A C 1
ATOM 621 O O . ASP A 1 77 ? 15.791 -3.149 -11.919 1.00 94.44 77 ASP A O 1
ATOM 625 N N . TYR A 1 78 ? 14.560 -1.572 -12.944 1.00 93.44 78 TYR A N 1
ATOM 626 C CA . TYR A 1 78 ? 13.431 -1.573 -12.009 1.00 93.44 78 TYR A CA 1
ATOM 627 C C . TYR A 1 78 ? 12.107 -1.738 -12.755 1.00 93.44 78 TYR A C 1
ATOM 629 O O . TYR A 1 78 ? 11.877 -1.102 -13.783 1.00 93.44 78 TYR A O 1
ATOM 637 N N . LEU A 1 79 ? 11.221 -2.581 -12.223 1.00 95.44 79 LEU A N 1
ATOM 638 C CA . LEU A 1 79 ? 9.938 -2.885 -12.864 1.00 95.44 79 LEU A CA 1
ATOM 639 C C . LEU A 1 79 ? 8.796 -1.959 -12.429 1.00 95.44 79 LEU A C 1
ATOM 641 O O . LEU A 1 79 ? 7.744 -1.989 -13.057 1.00 95.44 79 LEU A O 1
ATOM 645 N N . LEU A 1 80 ? 8.996 -1.164 -11.375 1.00 97.31 80 LEU A N 1
ATOM 646 C CA . LEU A 1 80 ? 8.023 -0.171 -10.932 1.00 97.31 80 LEU A CA 1
ATOM 647 C C . LEU A 1 80 ? 8.167 1.104 -11.775 1.00 97.31 80 LEU A C 1
ATOM 649 O O . LEU A 1 80 ? 9.246 1.695 -11.827 1.00 97.31 80 LEU A O 1
ATOM 653 N N . VAL A 1 81 ? 7.085 1.518 -12.431 1.00 97.50 81 VAL A N 1
ATOM 654 C CA . VAL A 1 81 ? 7.019 2.698 -13.300 1.00 97.50 81 VAL A CA 1
ATOM 655 C C . VAL A 1 81 ? 6.451 3.896 -12.545 1.00 97.50 81 VAL A C 1
ATOM 657 O O . VAL A 1 81 ? 7.084 4.951 -12.508 1.00 97.50 81 VAL A O 1
ATOM 660 N N . ASN A 1 82 ? 5.275 3.751 -11.930 1.00 97.19 82 ASN A N 1
ATOM 661 C CA . ASN A 1 82 ? 4.677 4.794 -11.102 1.00 97.19 82 ASN A CA 1
ATOM 662 C C . ASN A 1 82 ? 4.890 4.469 -9.625 1.00 97.19 82 ASN A C 1
ATOM 664 O O . ASN A 1 82 ? 4.426 3.438 -9.139 1.00 97.19 82 ASN A O 1
ATOM 668 N N . ASN A 1 83 ? 5.547 5.383 -8.909 1.00 96.44 83 ASN A N 1
ATOM 669 C CA . ASN A 1 83 ? 5.778 5.251 -7.476 1.00 96.44 83 ASN A CA 1
ATOM 670 C C . ASN A 1 83 ? 4.711 6.012 -6.678 1.00 96.44 83 ASN A C 1
ATOM 672 O O . ASN A 1 83 ? 4.654 7.242 -6.761 1.00 96.44 83 ASN A O 1
ATOM 676 N N . LEU A 1 84 ? 3.870 5.289 -5.938 1.00 96.94 84 LEU A N 1
ATOM 677 C CA . LEU A 1 84 ? 2.849 5.854 -5.059 1.00 96.94 84 LEU A CA 1
ATOM 678 C C . LEU A 1 84 ? 3.134 5.443 -3.621 1.00 96.94 84 LEU A C 1
ATOM 680 O O . LEU A 1 84 ? 3.279 4.258 -3.361 1.00 96.94 84 LEU A O 1
ATOM 684 N N . ASP A 1 85 ? 3.094 6.403 -2.701 1.00 96.06 85 ASP A N 1
ATOM 685 C CA . ASP A 1 85 ? 3.408 6.148 -1.296 1.00 96.06 85 ASP A CA 1
ATOM 686 C C . ASP A 1 85 ? 2.130 6.068 -0.438 1.00 96.06 85 ASP A C 1
ATOM 688 O O . ASP A 1 85 ? 1.270 6.960 -0.466 1.00 96.06 85 ASP A O 1
ATOM 692 N N . LEU A 1 86 ? 2.023 5.034 0.397 1.00 96.25 86 LEU A N 1
ATOM 693 C CA . LEU A 1 86 ? 1.034 4.916 1.464 1.00 96.25 86 LEU A CA 1
ATOM 694 C C . LEU A 1 86 ? 1.623 5.435 2.778 1.00 96.25 86 LEU A C 1
ATOM 696 O O . LEU A 1 86 ? 2.540 4.853 3.358 1.00 96.25 86 LEU A O 1
ATOM 700 N N . VAL A 1 87 ? 1.025 6.502 3.307 1.00 94.50 87 VAL A N 1
ATOM 701 C CA . VAL A 1 87 ? 1.390 7.064 4.611 1.00 94.50 87 VAL A CA 1
ATOM 702 C C . VAL A 1 87 ? 0.152 7.166 5.486 1.00 94.50 87 VAL A C 1
ATOM 704 O O . VAL A 1 87 ? -0.784 7.900 5.174 1.00 94.50 87 VAL A O 1
ATOM 707 N N . ALA A 1 88 ? 0.159 6.471 6.620 1.00 93.25 88 ALA A N 1
ATOM 708 C CA . ALA A 1 88 ? -0.845 6.655 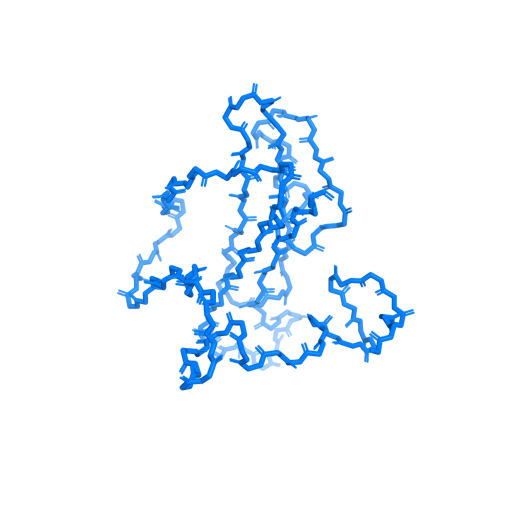7.658 1.00 93.25 88 ALA A CA 1
ATOM 709 C C . ALA A 1 88 ? -0.261 7.483 8.802 1.00 93.25 88 ALA A C 1
ATOM 711 O O . ALA A 1 88 ? 0.843 7.221 9.271 1.00 93.25 88 ALA A O 1
ATOM 712 N N . THR A 1 89 ? -1.004 8.493 9.246 1.00 92.44 89 THR A N 1
ATOM 713 C CA . THR A 1 89 ? -0.552 9.428 10.280 1.00 92.44 89 THR A CA 1
ATOM 714 C C . THR A 1 89 ? -1.564 9.472 11.411 1.00 92.44 89 THR A C 1
ATOM 716 O O . THR A 1 89 ? -2.745 9.719 11.173 1.00 92.44 89 THR A O 1
ATOM 719 N N . SER A 1 90 ? -1.104 9.270 12.645 1.00 90.50 90 SER A N 1
ATOM 720 C CA . SER A 1 90 ? -1.929 9.539 13.821 1.00 90.50 90 SER A CA 1
ATOM 721 C C . SER A 1 90 ? -2.013 11.044 14.041 1.00 90.50 90 SER A C 1
ATOM 723 O O . SER A 1 90 ? -0.995 11.705 14.240 1.00 90.50 90 SER A O 1
ATOM 725 N N . ILE A 1 91 ? -3.230 11.585 14.030 1.00 88.75 91 ILE A N 1
ATOM 726 C CA . ILE A 1 91 ? -3.474 13.009 14.298 1.00 88.75 91 ILE A CA 1
ATOM 727 C C . ILE A 1 91 ? -3.172 13.343 15.767 1.00 88.75 91 ILE A C 1
ATOM 729 O O . ILE A 1 91 ? -2.717 14.443 16.065 1.00 88.75 91 ILE A O 1
ATOM 733 N N . GLU A 1 92 ? -3.395 12.395 16.681 1.00 87.44 92 GLU A N 1
ATOM 734 C CA . GLU A 1 92 ? -3.173 12.590 18.116 1.00 87.44 92 GLU A CA 1
ATOM 735 C C . GLU A 1 92 ? -1.681 12.588 18.472 1.00 87.44 92 GLU A C 1
ATOM 737 O O . GLU A 1 92 ? -1.208 13.482 19.172 1.00 87.44 92 GLU A O 1
ATOM 742 N N . SER A 1 93 ? -0.931 11.590 17.992 1.00 87.62 93 SER A N 1
ATOM 743 C CA . SER A 1 93 ? 0.470 11.394 18.387 1.00 87.62 93 SER A CA 1
ATOM 744 C C . SER A 1 93 ? 1.488 11.930 17.381 1.00 87.62 93 SER A C 1
ATOM 746 O O . SER A 1 93 ? 2.664 12.047 17.722 1.00 87.62 93 SER A O 1
ATOM 748 N N . GLY A 1 94 ? 1.076 12.227 16.145 1.00 88.19 94 GLY A N 1
ATOM 749 C CA . GLY A 1 94 ? 1.982 12.593 15.052 1.00 88.19 94 GLY A CA 1
ATOM 750 C C . GLY A 1 94 ? 2.857 11.438 14.551 1.00 88.19 94 GLY A C 1
ATOM 751 O O . GLY A 1 94 ? 3.803 11.673 13.805 1.00 88.19 94 GLY A O 1
ATOM 752 N N . LEU A 1 95 ? 2.586 10.197 14.973 1.00 89.62 95 LEU A N 1
ATOM 753 C CA . LEU A 1 95 ? 3.286 9.014 14.469 1.00 89.62 95 LEU A CA 1
ATOM 754 C C . LEU A 1 95 ? 2.916 8.745 13.012 1.00 89.62 95 LEU A C 1
ATOM 756 O O . LEU A 1 95 ? 1.739 8.795 12.652 1.00 89.62 95 LEU A O 1
ATOM 760 N N . HIS A 1 96 ? 3.919 8.390 12.211 1.00 91.56 96 HIS A N 1
ATOM 761 C CA . HIS A 1 96 ? 3.747 7.966 10.827 1.00 91.56 96 HIS A CA 1
ATOM 762 C C . HIS A 1 9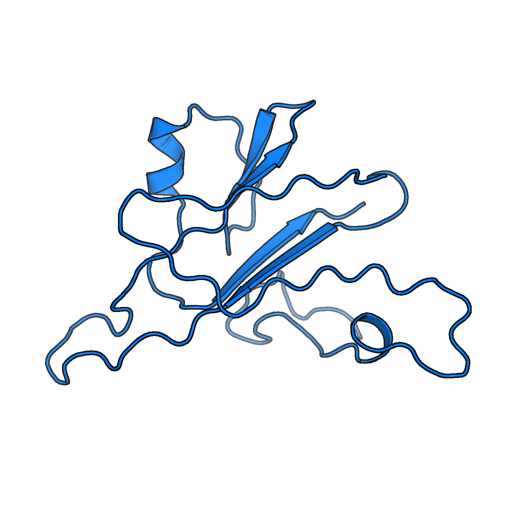6 ? 4.035 6.473 10.673 1.00 91.56 96 HIS A C 1
ATOM 764 O O . HIS A 1 96 ? 5.061 5.977 11.143 1.00 91.56 96 HIS A O 1
ATOM 770 N N . TRP A 1 97 ? 3.157 5.779 9.959 1.00 92.75 97 TRP A N 1
ATOM 771 C CA . TRP A 1 97 ? 3.367 4.435 9.436 1.00 92.75 97 TRP A CA 1
ATOM 772 C C . TRP A 1 97 ? 3.504 4.543 7.923 1.00 92.75 97 TRP A C 1
ATOM 774 O O . TRP A 1 97 ? 2.629 5.104 7.261 1.00 92.75 97 TRP A O 1
ATOM 784 N N . ILE A 1 98 ? 4.610 4.025 7.400 1.00 93.81 98 ILE A N 1
ATOM 785 C CA . ILE A 1 98 ? 4.924 4.028 5.971 1.00 93.81 98 ILE A CA 1
ATOM 786 C C . ILE A 1 98 ? 4.627 2.647 5.398 1.00 93.81 98 ILE A C 1
ATOM 788 O O . ILE A 1 98 ? 4.870 1.642 6.074 1.00 93.81 98 ILE A O 1
ATOM 792 N N . GLY A 1 99 ? 4.096 2.602 4.178 1.00 95.38 99 GLY A N 1
ATOM 793 C CA . GLY A 1 99 ? 3.828 1.370 3.454 1.00 95.38 99 GLY A CA 1
ATOM 794 C C . GLY A 1 99 ? 5.023 0.423 3.464 1.00 95.38 99 GLY A C 1
ATOM 795 O O . GLY A 1 99 ? 6.161 0.825 3.241 1.00 95.38 99 GLY A O 1
ATOM 796 N N . ASN A 1 100 ? 4.757 -0.840 3.796 1.00 94.38 100 ASN A N 1
ATOM 797 C CA . ASN A 1 100 ? 5.736 -1.929 3.854 1.00 94.38 100 ASN A CA 1
ATOM 798 C C . ASN A 1 100 ? 6.892 -1.736 4.858 1.00 94.38 100 ASN A C 1
ATOM 800 O O . ASN A 1 100 ? 7.809 -2.558 4.908 1.00 94.38 100 ASN A O 1
ATOM 804 N N . SER A 1 101 ? 6.831 -0.714 5.717 1.00 90.00 101 SER 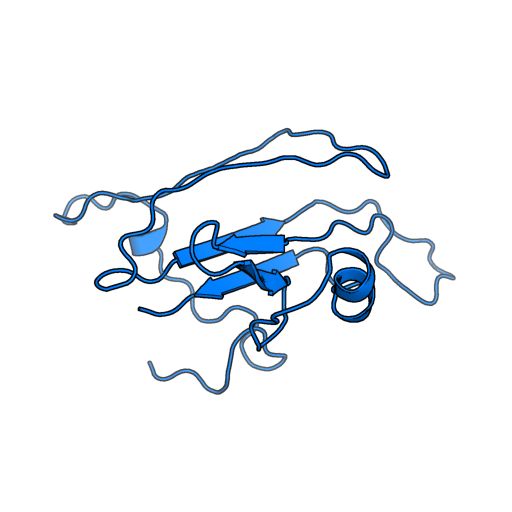A N 1
ATOM 805 C CA . SER A 1 101 ? 7.755 -0.541 6.838 1.00 90.00 101 SER A CA 1
ATOM 806 C C . SER A 1 101 ? 7.251 -1.253 8.095 1.00 90.00 101 SER A C 1
ATOM 808 O O . SER A 1 101 ? 6.078 -1.181 8.458 1.00 90.00 101 SER A O 1
ATOM 810 N N . ASN A 1 102 ? 8.172 -1.884 8.828 1.00 80.19 102 ASN A N 1
ATOM 811 C CA . ASN A 1 102 ? 7.872 -2.597 10.075 1.00 80.19 102 ASN A CA 1
ATOM 812 C C . ASN A 1 102 ? 7.863 -1.695 11.322 1.00 80.19 102 ASN A C 1
ATOM 814 O O . ASN A 1 102 ? 7.681 -2.188 12.438 1.00 80.19 102 ASN A O 1
ATOM 818 N N . HIS A 1 103 ? 8.098 -0.390 11.168 1.00 77.50 103 HIS A N 1
ATOM 819 C CA . HIS A 1 103 ? 8.236 0.532 12.292 1.00 77.50 103 HIS A CA 1
ATOM 820 C C . HIS A 1 103 ? 7.506 1.853 12.053 1.00 77.50 103 HIS A C 1
ATOM 822 O O . HIS A 1 103 ? 7.587 2.439 10.974 1.00 77.50 103 HIS A O 1
ATOM 828 N N . ALA A 1 104 ? 6.843 2.340 13.105 1.00 83.94 104 ALA A N 1
ATOM 829 C CA . ALA A 1 104 ? 6.329 3.701 13.157 1.00 83.94 104 ALA A CA 1
ATOM 830 C C . ALA A 1 104 ? 7.471 4.688 13.425 1.00 83.94 104 ALA A C 1
ATOM 832 O O . ALA A 1 104 ? 8.401 4.392 14.182 1.00 83.94 104 ALA A O 1
ATOM 833 N N . LEU A 1 105 ? 7.386 5.873 12.830 1.00 84.31 105 LEU A N 1
ATOM 834 C CA . LEU A 1 105 ? 8.412 6.904 12.915 1.00 84.31 105 LEU A CA 1
ATOM 835 C C . LEU A 1 105 ? 7.811 8.205 13.455 1.00 84.31 105 LEU A C 1
ATOM 837 O O . LEU A 1 105 ? 6.746 8.641 13.018 1.00 84.31 105 LEU A O 1
ATOM 841 N N . LEU A 1 106 ? 8.525 8.848 14.382 1.00 81.88 106 LEU A N 1
ATOM 842 C CA . LEU A 1 106 ? 8.328 10.258 14.724 1.00 81.88 106 LEU A CA 1
ATOM 843 C C . LEU A 1 106 ? 9.347 11.061 13.927 1.00 81.88 106 LEU A C 1
ATOM 845 O O . LEU A 1 106 ? 10.545 10.988 14.201 1.00 81.88 106 LEU A O 1
ATOM 849 N N . THR A 1 107 ? 8.899 11.797 12.917 1.00 70.31 107 THR A N 1
ATOM 850 C CA . THR A 1 107 ? 9.805 12.587 12.086 1.00 70.31 107 THR A CA 1
ATOM 851 C C . THR A 1 107 ? 9.089 13.762 11.437 1.00 70.31 107 THR A C 1
ATOM 853 O O . THR A 1 107 ? 7.866 13.834 11.425 1.00 70.31 107 THR A O 1
ATOM 856 N N . THR A 1 108 ? 9.857 14.710 10.909 1.00 65.38 108 THR A N 1
ATOM 857 C CA . THR A 1 108 ? 9.327 15.781 10.066 1.00 65.38 108 THR A CA 1
ATOM 858 C C . THR A 1 108 ? 9.034 15.236 8.666 1.00 65.38 108 THR A C 1
ATOM 860 O O . THR A 1 108 ? 9.796 14.412 8.160 1.00 65.38 108 THR A O 1
ATOM 863 N N . ASN A 1 109 ? 7.989 15.742 8.000 1.00 61.88 109 ASN A N 1
ATOM 864 C CA . ASN A 1 109 ? 7.541 15.298 6.664 1.00 61.88 109 ASN A CA 1
ATOM 865 C C . ASN A 1 109 ? 8.675 15.085 5.636 1.00 61.88 109 ASN A C 1
ATOM 867 O O . ASN A 1 109 ? 8.628 14.159 4.833 1.00 61.88 109 ASN A O 1
ATOM 871 N N . THR A 1 110 ? 9.727 15.909 5.670 1.00 59.25 110 THR A N 1
ATOM 872 C CA . THR A 1 110 ? 10.877 15.841 4.748 1.00 59.25 110 THR A CA 1
ATOM 873 C C . THR A 1 110 ? 11.675 14.539 4.817 1.00 59.25 110 THR A C 1
ATOM 875 O O . THR A 1 110 ? 12.329 14.187 3.842 1.00 59.25 110 THR A O 1
ATOM 878 N N . SER A 1 111 ? 11.633 13.822 5.938 1.00 71.06 111 SER A N 1
ATOM 879 C CA . SER A 1 111 ? 12.416 12.598 6.139 1.00 71.06 111 SER A CA 1
ATOM 880 C C . SER A 1 111 ? 11.650 11.331 5.765 1.00 71.06 111 SER A C 1
ATOM 882 O O . SER A 1 111 ? 12.266 10.275 5.670 1.00 71.06 111 SER A O 1
ATOM 884 N N . LEU A 1 112 ? 10.328 11.412 5.565 1.00 75.44 112 LEU A N 1
ATOM 885 C CA . LEU A 1 112 ? 9.492 10.244 5.264 1.00 75.44 112 LEU A CA 1
ATOM 886 C C . LEU A 1 112 ? 9.910 9.569 3.952 1.00 75.44 112 LEU A C 1
ATOM 888 O O . LEU A 1 112 ? 9.985 8.348 3.905 1.00 75.44 112 LEU A O 1
ATOM 892 N N . HIS A 1 113 ? 10.314 10.355 2.949 1.00 74.75 113 HIS A N 1
ATOM 893 C CA . HIS A 1 113 ? 10.824 9.870 1.659 1.00 74.75 113 HIS A CA 1
ATOM 894 C C . HIS A 1 113 ? 12.048 8.943 1.767 1.00 74.75 113 HIS A C 1
ATOM 896 O O . HIS A 1 113 ? 12.357 8.234 0.821 1.00 74.75 113 HIS A O 1
ATOM 902 N N . ALA A 1 114 ? 12.778 8.939 2.889 1.00 78.75 114 ALA A N 1
ATOM 903 C CA . ALA A 1 114 ? 13.892 8.007 3.085 1.00 78.75 114 ALA A CA 1
ATOM 904 C C . ALA A 1 114 ? 13.430 6.583 3.450 1.00 78.75 114 ALA A C 1
ATOM 906 O O . ALA A 1 114 ? 14.249 5.667 3.484 1.00 78.75 114 ALA A O 1
ATOM 907 N N . PHE A 1 115 ? 12.145 6.417 3.767 1.00 83.75 115 PHE A N 1
ATOM 908 C CA . PHE A 1 115 ? 11.560 5.179 4.278 1.00 83.75 115 PHE A CA 1
ATOM 909 C C . PHE A 1 115 ? 10.425 4.643 3.404 1.00 83.75 115 PHE A C 1
ATOM 911 O O . PHE A 1 115 ? 9.874 3.599 3.745 1.00 83.75 115 PHE A O 1
ATOM 918 N N . VAL A 1 116 ? 10.057 5.354 2.333 1.00 89.62 116 VAL A N 1
ATOM 919 C CA . VAL A 1 116 ? 9.016 4.901 1.404 1.00 89.62 116 VAL A CA 1
ATOM 920 C C . VAL A 1 116 ? 9.490 3.695 0.606 1.00 89.62 116 VAL A C 1
ATOM 922 O O . VAL A 1 116 ? 10.681 3.552 0.305 1.00 89.62 116 VAL A O 1
ATOM 925 N N . ASP A 1 117 ? 8.546 2.817 0.290 1.00 93.62 117 ASP A N 1
ATOM 926 C CA . ASP A 1 117 ? 8.776 1.752 -0.670 1.00 93.62 117 ASP A CA 1
ATOM 927 C C . ASP A 1 117 ? 8.889 2.378 -2.070 1.00 93.62 117 ASP A C 1
ATOM 929 O O . ASP A 1 117 ? 8.299 3.406 -2.371 1.00 93.62 117 ASP A O 1
ATOM 933 N N . SER A 1 118 ? 9.753 1.816 -2.906 1.00 94.31 118 SER A N 1
ATOM 934 C CA . SER A 1 118 ? 9.955 2.281 -4.286 1.00 94.31 118 SER A CA 1
ATOM 935 C C . SER A 1 118 ? 10.139 1.122 -5.259 1.00 94.31 118 SER A C 1
ATOM 937 O O . SER A 1 118 ? 10.669 1.287 -6.357 1.00 94.31 118 SER A O 1
ATOM 939 N N . VAL A 1 119 ? 9.734 -0.080 -4.841 1.00 95.00 119 VAL A N 1
ATOM 940 C CA . VAL A 1 119 ? 9.898 -1.314 -5.611 1.00 95.00 119 VAL A CA 1
ATOM 941 C C . VAL A 1 119 ? 8.602 -2.111 -5.745 1.00 95.00 119 VAL A C 1
ATOM 943 O O . VAL A 1 119 ? 8.496 -2.907 -6.676 1.00 95.00 119 VAL A O 1
ATOM 946 N N . ASN A 1 120 ? 7.620 -1.909 -4.859 1.00 96.50 120 ASN A N 1
ATOM 947 C CA . ASN A 1 120 ? 6.354 -2.641 -4.872 1.00 96.50 120 ASN A CA 1
ATOM 948 C C . ASN A 1 120 ? 5.178 -1.760 -5.312 1.00 96.50 120 ASN A C 1
ATOM 950 O O . ASN A 1 120 ? 5.007 -0.655 -4.819 1.00 96.50 120 ASN A O 1
ATOM 954 N N . ASN A 1 121 ? 4.289 -2.306 -6.149 1.00 97.56 121 ASN A N 1
ATOM 955 C CA . ASN A 1 121 ? 2.996 -1.691 -6.488 1.00 97.56 121 ASN A CA 1
ATOM 956 C C . ASN A 1 121 ? 1.859 -2.057 -5.510 1.00 97.56 121 ASN A C 1
ATOM 958 O O . ASN A 1 121 ? 0.666 -1.923 -5.813 1.00 97.56 121 ASN A O 1
ATOM 962 N N . VAL A 1 122 ? 2.241 -2.602 -4.356 1.00 97.88 122 VAL A N 1
ATOM 963 C CA . VAL A 1 122 ? 1.365 -2.947 -3.243 1.00 97.88 122 VAL A CA 1
ATOM 964 C C . VAL A 1 122 ? 2.044 -2.481 -1.971 1.00 97.88 122 VAL A C 1
ATOM 966 O O . VAL A 1 122 ? 3.118 -2.970 -1.626 1.00 97.88 122 VAL A O 1
ATOM 969 N N . GLU A 1 123 ? 1.383 -1.590 -1.247 1.00 97.50 123 GLU A N 1
ATOM 970 C CA . GLU A 1 123 ? 1.850 -1.093 0.038 1.00 97.50 123 GLU A CA 1
ATOM 971 C C . GLU A 1 123 ? 0.823 -1.365 1.129 1.00 97.50 123 GLU A C 1
ATOM 973 O O . GLU A 1 123 ? -0.378 -1.161 0.941 1.00 97.50 123 GLU A O 1
ATOM 978 N N . GLN A 1 124 ? 1.284 -1.814 2.295 1.00 95.94 124 GLN A N 1
ATOM 979 C CA . GLN A 1 124 ? 0.422 -2.046 3.449 1.00 95.94 124 GLN A CA 1
ATOM 980 C C . GLN A 1 124 ? 0.976 -1.387 4.705 1.00 95.94 124 GLN A C 1
ATOM 982 O O . GLN A 1 124 ? 2.173 -1.440 4.978 1.00 95.94 124 GLN A O 1
ATOM 987 N N . VAL A 1 125 ? 0.069 -0.837 5.508 1.00 93.88 125 VAL A N 1
ATOM 988 C CA . VAL A 1 125 ? 0.331 -0.468 6.900 1.00 93.88 125 VAL A CA 1
ATOM 989 C C . VAL A 1 125 ? -0.574 -1.281 7.815 1.00 93.88 125 VAL A C 1
ATOM 991 O O . VAL A 1 125 ? -1.755 -1.495 7.519 1.00 93.88 125 VAL A O 1
ATOM 994 N N . LEU A 1 126 ? -0.014 -1.726 8.937 1.00 90.50 126 LEU A N 1
ATOM 995 C CA . LEU A 1 126 ? -0.727 -2.442 9.985 1.00 90.50 126 LEU A CA 1
ATOM 996 C C . LEU A 1 126 ? -0.433 -1.781 11.332 1.00 90.50 126 LEU A C 1
ATOM 998 O O . LEU A 1 126 ? 0.719 -1.683 11.754 1.00 90.50 126 LEU A O 1
ATOM 1002 N N . MET A 1 127 ? -1.489 -1.351 12.010 1.00 87.56 127 MET A N 1
ATOM 1003 C CA . MET A 1 127 ? -1.451 -0.853 13.378 1.00 87.56 127 MET A CA 1
ATOM 1004 C C . MET A 1 127 ? -2.185 -1.869 14.239 1.00 87.56 127 MET A C 1
ATOM 1006 O O . MET A 1 127 ? -3.399 -2.026 14.116 1.00 87.56 127 MET A O 1
ATOM 1010 N N . ASN A 1 128 ? -1.445 -2.603 15.060 1.00 80.38 128 ASN A N 1
ATOM 1011 C CA . ASN A 1 128 ? -2.055 -3.557 15.976 1.00 80.38 128 ASN A CA 1
ATOM 1012 C C . ASN A 1 128 ? -2.675 -2.817 17.167 1.00 80.38 128 ASN A C 1
ATOM 1014 O O . ASN A 1 128 ? -2.120 -1.805 17.600 1.00 80.38 128 ASN A O 1
ATOM 1018 N N . ALA A 1 129 ? -3.806 -3.332 17.653 1.00 67.44 129 ALA A N 1
ATOM 1019 C CA . ALA A 1 129 ? -4.352 -2.960 18.957 1.00 67.44 129 ALA A CA 1
ATOM 1020 C C . ALA A 1 129 ? -3.417 -3.369 20.108 1.00 67.44 129 ALA A C 1
ATOM 1022 O O . ALA A 1 129 ? -2.669 -4.365 19.937 1.00 67.44 129 ALA A O 1
#

InterPro domains:
  IPR008979 Galactose-binding-like domain superfamily [SSF49785] (36-128)
  IPR051048 Peptidase S8/S53 subtilisin kexin sedolisin [PTHR43399] (5-124)

Secondary structure (DSSP, 8-state):
---SSSSSBTTTBT----STTTS--TT--S--------S----TT----------TTT--EEEEEE--PPPPPTT-S----S----EEE-TTT--EEETT-SS-B---GGGGGGS--SS-SEEEEEE--

pLDDT: mean 87.82, std 9.97, range [53.78, 97.94]

Foldseek 3Di:
DDDPDDPPDPVAHRHDDDVVQPDPDPPDPDDNPDDDDDPDDDDPPDDDDDDDDDPQVPDKDKDKQADDAPADDPPDPAGGDDFDWDWDADPVPRWIDTFRDPDIDNDDPVCVVVVHDDRDNMTMDIGHD